Protein AF-A0A4Z0JQC6-F1 (afdb_monomer_lite)

Sequence (87 aa):
MEAINVFEKVMDEEAEAIIDVKNFISHNQENYLQIVSRLLDLKGHLIFMGVGKSGHIGKKLAATFASTGTPSFFVHATEAMHGDLGM

Organism: NCBI:txid2487723

Foldseek 3Di:
DVVVVVVVVVVVVVVVVVVVVVVVCVVVVVVVVVVVVCQVVDDDEDEFEDDDPSQVVSQVVQVVCCVVPGHYHYDYPVCVVVVRRPD

pLDDT: mean 93.52, std 8.47, range [56.97, 98.69]

Structure (mmCIF, N/CA/C/O backbone):
data_AF-A0A4Z0JQC6-F1
#
_entry.id   AF-A0A4Z0JQC6-F1
#
loop_
_atom_site.group_PDB
_atom_site.id
_atom_site.type_symbol
_atom_site.label_atom_id
_atom_site.label_alt_id
_atom_site.label_comp_id
_atom_site.label_asym_id
_atom_site.label_entity_id
_atom_site.label_seq_id
_atom_site.pdbx_PDB_ins_code
_atom_site.Cartn_x
_atom_site.Cartn_y
_atom_site.Cartn_z
_atom_site.occupancy
_atom_site.B_iso_or_equiv
_atom_site.auth_seq_id
_atom_site.auth_comp_id
_atom_site.auth_asym_id
_atom_site.auth_atom_id
_atom_site.pdbx_PDB_model_num
ATOM 1 N N . MET A 1 1 ? 20.506 4.561 25.333 1.00 65.75 1 MET A N 1
ATOM 2 C CA . MET A 1 1 ? 19.307 5.408 25.509 1.00 65.75 1 MET A CA 1
ATOM 3 C C . MET A 1 1 ? 19.018 6.208 24.248 1.00 65.75 1 MET A C 1
ATOM 5 O O . MET A 1 1 ? 17.946 6.019 23.711 1.00 65.75 1 MET A O 1
ATOM 9 N N . GLU A 1 2 ? 19.966 6.973 23.694 1.00 89.81 2 GLU A N 1
ATOM 10 C CA . GLU A 1 2 ? 19.728 7.788 22.482 1.00 89.81 2 GLU A CA 1
ATOM 11 C C . GLU A 1 2 ? 19.200 7.000 21.264 1.00 89.81 2 GLU A C 1
ATOM 13 O O . GLU A 1 2 ? 18.189 7.381 20.689 1.00 89.81 2 GLU A O 1
ATOM 18 N N . ALA A 1 3 ? 19.799 5.850 20.924 1.00 94.81 3 ALA A N 1
ATOM 19 C 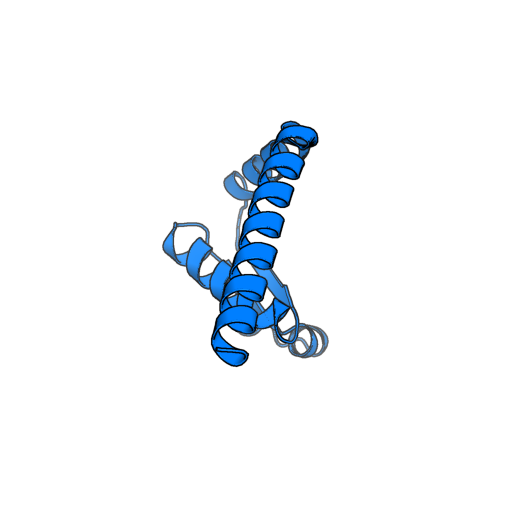CA . ALA A 1 3 ? 19.320 5.023 19.809 1.00 94.81 3 ALA A CA 1
ATOM 20 C C . ALA A 1 3 ? 17.907 4.442 20.028 1.00 94.81 3 ALA A C 1
ATOM 22 O O . ALA A 1 3 ? 17.156 4.296 19.072 1.00 94.81 3 ALA A O 1
ATOM 23 N N . ILE A 1 4 ? 17.537 4.133 21.278 1.00 97.25 4 ILE A N 1
ATOM 24 C CA . ILE A 1 4 ? 16.197 3.616 21.605 1.00 97.25 4 ILE A CA 1
ATOM 25 C C . ILE A 1 4 ? 15.157 4.711 21.371 1.00 97.25 4 ILE A C 1
ATOM 27 O O . ILE A 1 4 ? 14.182 4.465 20.672 1.00 97.25 4 ILE A O 1
ATOM 31 N N . ASN A 1 5 ? 15.430 5.934 21.834 1.00 97.56 5 ASN A N 1
ATOM 32 C CA . ASN A 1 5 ? 14.543 7.076 21.615 1.00 97.56 5 ASN A CA 1
ATOM 33 C C . ASN A 1 5 ? 14.335 7.364 20.116 1.00 97.56 5 ASN A C 1
ATOM 35 O O . ASN A 1 5 ? 13.257 7.789 19.715 1.00 97.56 5 ASN A O 1
ATOM 39 N N . VAL A 1 6 ? 15.356 7.136 19.275 1.00 98.19 6 VAL A N 1
ATOM 40 C CA . VAL A 1 6 ? 15.221 7.264 17.813 1.00 98.19 6 VAL A CA 1
ATOM 41 C C . VAL A 1 6 ? 14.278 6.199 17.251 1.00 98.19 6 VAL A C 1
ATOM 43 O O . VAL A 1 6 ? 13.428 6.535 16.432 1.00 98.19 6 VAL A O 1
ATOM 46 N N . PHE A 1 7 ? 14.393 4.939 17.682 1.00 98.00 7 PHE A N 1
ATOM 47 C CA . PHE A 1 7 ? 13.475 3.886 17.237 1.00 98.00 7 PHE A CA 1
ATOM 48 C C . PHE A 1 7 ? 12.037 4.159 17.672 1.00 98.00 7 PHE A C 1
ATOM 50 O O . PHE A 1 7 ? 11.139 4.063 16.843 1.00 98.00 7 PHE A O 1
ATOM 57 N N . GLU A 1 8 ? 11.829 4.530 18.935 1.00 98.00 8 GLU A N 1
ATOM 58 C CA . GLU A 1 8 ? 10.504 4.884 19.459 1.00 98.00 8 GLU A CA 1
ATOM 59 C C . GLU A 1 8 ? 9.892 6.024 18.643 1.00 98.00 8 GLU A C 1
ATOM 61 O O . GLU A 1 8 ? 8.785 5.884 18.132 1.00 98.00 8 GLU A O 1
ATOM 66 N N . LYS A 1 9 ? 10.668 7.083 18.386 1.00 98.31 9 LYS A N 1
ATOM 67 C CA . LYS A 1 9 ? 10.218 8.211 17.568 1.00 98.31 9 LYS A CA 1
ATOM 68 C C . LYS A 1 9 ? 9.805 7.799 16.149 1.00 98.31 9 LYS A C 1
ATOM 70 O O . LYS A 1 9 ? 8.772 8.252 15.673 1.00 98.31 9 LYS A O 1
ATOM 75 N N . VAL A 1 10 ? 10.594 6.965 15.465 1.00 98.50 10 VAL A N 1
ATOM 76 C CA . VAL A 1 10 ? 10.249 6.502 14.105 1.00 98.50 10 VAL A CA 1
ATOM 77 C C . VAL A 1 10 ? 8.966 5.671 14.122 1.00 98.50 10 VAL A C 1
ATOM 79 O O . VAL A 1 10 ? 8.112 5.851 13.258 1.00 98.50 10 VAL A O 1
ATOM 82 N N . MET A 1 11 ? 8.805 4.789 15.112 1.00 98.44 11 MET A N 1
ATOM 83 C CA . MET A 1 11 ? 7.593 3.977 15.249 1.00 98.44 11 MET A CA 1
ATOM 84 C C . MET A 1 11 ? 6.354 4.839 15.523 1.00 98.44 11 MET A C 1
ATOM 86 O O . MET A 1 11 ? 5.293 4.561 14.962 1.00 98.44 11 MET A O 1
ATOM 90 N N . ASP A 1 12 ? 6.491 5.886 16.339 1.00 98.62 12 ASP A N 1
ATOM 91 C CA . ASP A 1 12 ? 5.412 6.837 16.617 1.00 98.62 12 ASP A CA 1
ATOM 92 C C . ASP A 1 12 ? 5.011 7.615 15.351 1.00 98.62 12 ASP A C 1
ATOM 94 O O . ASP A 1 12 ? 3.824 7.691 15.030 1.00 98.62 12 ASP A O 1
ATOM 98 N N . GLU A 1 13 ? 5.986 8.119 14.584 1.00 98.62 13 GLU A N 1
ATOM 99 C CA . GLU A 1 13 ? 5.742 8.829 13.318 1.00 98.62 13 GLU A CA 1
ATOM 100 C C . GLU A 1 13 ? 5.058 7.925 12.272 1.00 98.62 13 GLU A C 1
ATOM 102 O O . GLU A 1 13 ? 4.127 8.350 11.581 1.00 98.62 13 GLU A O 1
ATOM 107 N N . GLU A 1 14 ? 5.467 6.657 12.162 1.00 98.44 14 GLU A N 1
ATOM 108 C CA . GLU A 1 14 ? 4.815 5.697 11.262 1.00 98.44 14 GLU A CA 1
ATOM 109 C C . GLU A 1 14 ? 3.382 5.364 11.706 1.00 98.44 14 GLU A C 1
ATOM 111 O O . GLU A 1 14 ? 2.479 5.266 10.867 1.00 98.44 14 GLU A O 1
ATOM 116 N N . ALA A 1 15 ? 3.144 5.216 13.013 1.00 98.56 15 ALA A N 1
ATOM 117 C CA . ALA A 1 15 ? 1.810 4.970 13.552 1.00 98.56 15 ALA A CA 1
ATOM 118 C C . ALA A 1 15 ? 0.867 6.159 13.301 1.00 98.56 15 ALA A C 1
ATOM 120 O O . ALA A 1 15 ? -0.282 5.954 12.890 1.00 98.56 15 ALA A O 1
ATOM 121 N N . GLU A 1 16 ? 1.353 7.388 13.489 1.00 98.69 16 GLU A N 1
ATOM 122 C CA . GLU A 1 16 ? 0.605 8.613 13.194 1.00 98.69 16 GLU A CA 1
ATOM 123 C C . GLU A 1 16 ? 0.238 8.696 11.706 1.00 98.69 16 GLU A C 1
ATOM 125 O O . GLU A 1 16 ? -0.933 8.893 11.370 1.00 98.69 16 GLU A O 1
ATOM 130 N N . ALA A 1 17 ? 1.178 8.397 10.803 1.00 98.50 17 ALA A N 1
ATOM 131 C CA . ALA A 1 17 ? 0.909 8.375 9.365 1.00 98.50 17 ALA A CA 1
ATOM 132 C C . ALA A 1 17 ? -0.202 7.373 8.977 1.00 98.50 17 ALA A C 1
ATOM 134 O O . ALA A 1 17 ? -1.021 7.648 8.094 1.00 98.50 17 ALA A O 1
ATOM 135 N N . ILE A 1 18 ? -0.283 6.215 9.643 1.00 98.25 18 ILE A N 1
ATOM 136 C CA . ILE A 1 18 ? -1.366 5.239 9.421 1.00 98.25 18 ILE A CA 1
ATOM 137 C C . ILE A 1 18 ? -2.718 5.796 9.900 1.00 98.25 18 ILE A C 1
ATOM 139 O O . ILE A 1 18 ? -3.745 5.594 9.236 1.00 98.25 18 ILE A O 1
ATOM 143 N N . ILE A 1 19 ? -2.739 6.503 11.033 1.00 98.31 19 ILE A N 1
ATOM 144 C CA . ILE A 1 19 ? -3.948 7.154 11.561 1.00 98.31 19 ILE A CA 1
ATOM 145 C C . ILE A 1 19 ? -4.435 8.240 10.595 1.00 98.31 19 ILE A C 1
ATOM 147 O O . ILE A 1 19 ? -5.634 8.311 10.303 1.00 98.31 19 ILE A O 1
ATOM 151 N N . ASP A 1 20 ? -3.521 9.020 10.026 1.00 98.31 20 ASP A N 1
ATOM 152 C CA . ASP A 1 20 ? -3.850 10.033 9.026 1.00 98.31 20 ASP A CA 1
ATOM 153 C C . ASP A 1 20 ? -4.466 9.422 7.768 1.00 98.31 20 ASP A C 1
ATOM 155 O O . ASP A 1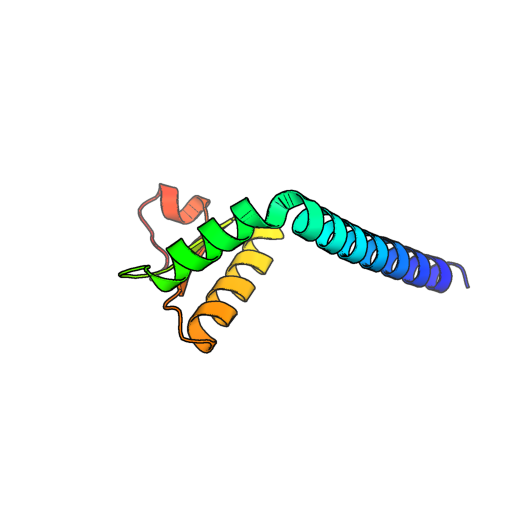 20 ? -5.479 9.920 7.269 1.00 98.31 20 ASP A O 1
ATOM 159 N N . VAL A 1 21 ? -3.941 8.289 7.291 1.00 97.31 21 VAL A N 1
ATOM 160 C CA . VAL A 1 21 ? -4.537 7.561 6.159 1.00 97.31 21 VAL A CA 1
ATOM 161 C C . VAL A 1 21 ? -5.953 7.080 6.489 1.00 97.31 21 VAL A C 1
ATOM 163 O O . VAL A 1 21 ? -6.856 7.225 5.660 1.00 97.31 21 VAL A O 1
ATOM 166 N N . LYS A 1 22 ? -6.201 6.561 7.699 1.00 97.06 22 LYS A N 1
ATOM 167 C CA . LYS A 1 22 ? -7.558 6.186 8.145 1.00 97.06 22 LYS A CA 1
ATOM 168 C C . LYS A 1 22 ? -8.512 7.385 8.100 1.00 97.06 22 LYS A C 1
ATOM 170 O O . LYS A 1 22 ? -9.649 7.256 7.627 1.00 97.06 22 LYS A O 1
ATOM 175 N N . ASN A 1 23 ? -8.064 8.545 8.576 1.00 97.19 23 ASN A N 1
ATOM 176 C CA . ASN A 1 23 ? -8.854 9.773 8.533 1.00 97.19 23 ASN A CA 1
ATOM 177 C C . ASN A 1 23 ? -9.096 10.207 7.083 1.00 97.19 23 ASN A C 1
ATOM 179 O O . ASN A 1 23 ? -10.228 10.530 6.722 1.00 97.19 23 ASN A O 1
ATOM 183 N N . PHE A 1 24 ? -8.080 10.137 6.224 1.00 96.56 24 PHE A N 1
ATOM 184 C CA . PHE A 1 24 ? -8.201 10.451 4.803 1.00 96.56 24 PHE A CA 1
ATOM 185 C C . PHE A 1 24 ? -9.228 9.552 4.099 1.00 96.56 24 PHE A C 1
ATOM 187 O O . PHE A 1 24 ? -10.099 10.065 3.398 1.00 96.56 24 PHE A O 1
ATOM 194 N N . ILE A 1 25 ? -9.198 8.234 4.332 1.00 96.00 25 ILE A N 1
ATOM 195 C CA . ILE A 1 25 ? -10.204 7.288 3.814 1.00 96.00 25 ILE A CA 1
ATOM 196 C C . ILE A 1 25 ? -11.607 7.688 4.274 1.00 96.00 25 ILE A C 1
ATOM 198 O O . ILE A 1 25 ? -12.536 7.732 3.467 1.00 96.00 25 ILE A O 1
ATOM 202 N N . SER A 1 26 ? -11.755 8.025 5.557 1.00 95.50 26 SER A N 1
ATOM 203 C CA . SER A 1 26 ? -13.053 8.376 6.144 1.00 95.50 26 SER A CA 1
ATOM 204 C C . SER A 1 26 ? -13.686 9.608 5.488 1.00 95.50 26 SER A C 1
ATOM 206 O O . SER A 1 26 ? -14.906 9.662 5.374 1.00 95.50 26 SER A O 1
ATOM 208 N N . HIS A 1 27 ? -12.875 10.552 5.000 1.00 97.00 27 HIS A N 1
ATOM 209 C CA . HIS A 1 27 ? -13.343 11.747 4.285 1.00 97.00 27 HIS A CA 1
ATOM 210 C C . HIS A 1 27 ? -13.478 11.556 2.764 1.00 97.00 27 HIS A C 1
ATOM 212 O O . HIS A 1 27 ? -14.032 12.419 2.092 1.00 97.00 27 HIS A O 1
ATOM 218 N N . ASN A 1 28 ? -12.987 10.443 2.208 1.00 96.81 28 ASN A N 1
ATOM 219 C CA . ASN A 1 28 ? -12.939 10.189 0.763 1.00 96.81 28 ASN A CA 1
ATOM 220 C C . ASN A 1 28 ? -13.646 8.881 0.368 1.00 96.81 28 ASN A C 1
ATOM 222 O O . ASN A 1 28 ? -13.310 8.281 -0.653 1.00 96.81 28 ASN A O 1
ATOM 226 N N . GLN A 1 29 ? -14.611 8.419 1.170 1.00 96.81 29 GLN A N 1
ATOM 227 C CA . GLN A 1 29 ? -15.221 7.087 1.043 1.00 96.81 29 GLN A CA 1
ATOM 228 C C . GLN A 1 2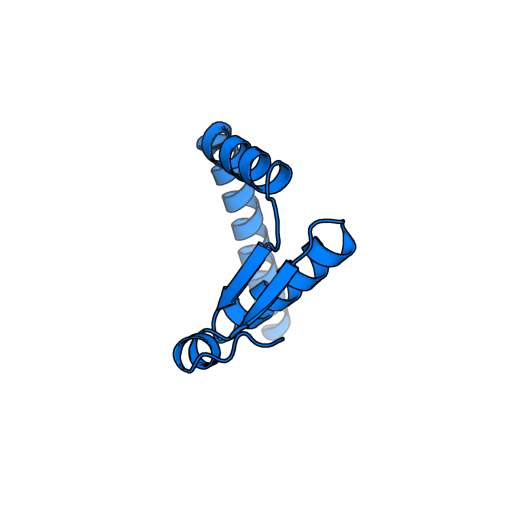9 ? -15.714 6.770 -0.372 1.00 96.81 29 GLN A C 1
ATOM 230 O O . GLN A 1 29 ? -15.479 5.669 -0.864 1.00 96.81 29 GLN A O 1
ATOM 235 N N . GLU A 1 30 ? -16.345 7.731 -1.048 1.00 97.25 30 GLU A N 1
ATOM 236 C CA . GLU A 1 30 ? -16.873 7.527 -2.398 1.00 97.25 30 GLU A CA 1
ATOM 237 C C . GLU A 1 30 ? -15.770 7.162 -3.404 1.00 97.25 30 GLU A C 1
ATOM 239 O O . GLU A 1 30 ? -15.911 6.187 -4.141 1.00 97.25 30 GLU A O 1
ATOM 244 N N . ASN A 1 31 ? -14.630 7.861 -3.373 1.00 96.31 31 ASN A N 1
ATOM 245 C CA . ASN A 1 31 ? -13.489 7.569 -4.246 1.00 96.31 31 ASN A CA 1
ATOM 246 C C . ASN A 1 31 ? -12.960 6.145 -4.013 1.00 96.31 31 ASN A C 1
ATOM 248 O O . ASN A 1 31 ? -12.671 5.419 -4.965 1.00 96.31 31 ASN A O 1
ATOM 252 N N . TYR A 1 32 ? -12.873 5.718 -2.749 1.00 95.75 32 TYR A N 1
ATOM 253 C CA . TYR A 1 32 ? -12.437 4.364 -2.402 1.00 95.75 32 TYR A CA 1
ATOM 254 C C . TYR A 1 32 ? -13.432 3.303 -2.878 1.00 95.75 32 TYR A C 1
ATOM 256 O O . TYR A 1 32 ? -13.017 2.307 -3.471 1.00 95.75 32 TYR A O 1
ATOM 264 N N . LEU A 1 33 ? -14.735 3.519 -2.683 1.00 96.81 33 LEU A N 1
ATOM 265 C CA . LEU A 1 33 ? -15.773 2.598 -3.155 1.00 96.81 33 LEU A CA 1
ATOM 266 C C . LEU A 1 33 ? -15.770 2.468 -4.683 1.00 96.81 33 LEU A C 1
ATOM 268 O O . LEU A 1 33 ? -15.904 1.359 -5.202 1.00 96.81 33 LEU A O 1
ATOM 272 N N . GLN A 1 34 ? -15.548 3.567 -5.409 1.00 97.56 34 GLN A N 1
ATOM 273 C CA . GLN A 1 34 ? -15.408 3.538 -6.866 1.00 97.56 34 GLN A CA 1
ATOM 274 C C . GLN A 1 34 ? -14.186 2.720 -7.311 1.00 97.56 34 GLN A C 1
ATOM 276 O O . GLN A 1 34 ? -14.287 1.938 -8.258 1.00 97.56 34 GLN A O 1
ATOM 281 N N . ILE A 1 35 ? -13.044 2.859 -6.629 1.00 95.56 35 ILE A N 1
ATOM 282 C CA . ILE A 1 35 ? -11.840 2.062 -6.916 1.00 95.56 35 ILE A CA 1
ATOM 283 C C . ILE A 1 35 ? -12.101 0.577 -6.649 1.00 95.56 35 ILE A C 1
ATOM 285 O O . ILE A 1 35 ? -11.799 -0.250 -7.507 1.00 95.56 35 ILE A O 1
ATOM 289 N N . VAL A 1 36 ? -12.691 0.234 -5.500 1.00 95.62 36 VAL A N 1
ATOM 290 C CA . VAL A 1 36 ? -13.010 -1.160 -5.148 1.00 95.62 36 VAL A CA 1
ATOM 291 C C . VAL A 1 36 ? -13.950 -1.778 -6.181 1.00 95.62 36 VAL A C 1
ATOM 293 O O . VAL A 1 36 ? -13.673 -2.871 -6.663 1.00 95.62 36 VAL A O 1
ATOM 296 N N . SER A 1 37 ? -15.004 -1.063 -6.581 1.00 97.12 37 SER A N 1
ATOM 297 C CA . SER A 1 37 ? -15.927 -1.511 -7.630 1.00 97.12 37 SER A CA 1
ATOM 298 C C . SER A 1 37 ? -15.196 -1.8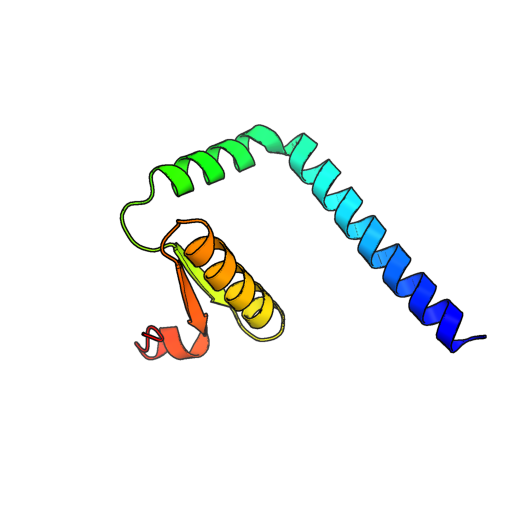08 -8.947 1.00 97.12 37 SER A C 1
ATOM 300 O O . SER A 1 37 ? -15.305 -2.905 -9.491 1.00 97.12 37 SER A O 1
ATOM 302 N N . ARG A 1 38 ? -14.327 -0.892 -9.401 1.00 95.88 38 ARG A N 1
ATOM 303 C CA . ARG A 1 38 ? -13.519 -1.096 -10.617 1.00 95.88 38 ARG A CA 1
ATOM 304 C C . ARG A 1 38 ? -12.566 -2.287 -10.525 1.00 95.88 38 ARG A C 1
ATOM 306 O O . ARG A 1 38 ? -12.322 -2.932 -11.540 1.00 95.88 38 ARG A O 1
ATOM 313 N N . LEU A 1 39 ? -12.001 -2.553 -9.347 1.00 95.56 39 LEU A N 1
ATOM 314 C CA . LEU A 1 39 ? -11.125 -3.706 -9.130 1.00 95.56 39 LEU A CA 1
ATOM 315 C C . LEU A 1 39 ? -11.904 -5.025 -9.148 1.00 95.56 39 LEU A C 1
ATOM 317 O O . LEU A 1 39 ? -11.411 -5.998 -9.710 1.00 95.56 39 LEU A O 1
ATOM 321 N N . LEU A 1 40 ? -13.111 -5.054 -8.576 1.00 94.06 40 LEU A N 1
ATOM 322 C CA . LEU A 1 40 ? -13.981 -6.235 -8.588 1.00 94.06 40 LEU A CA 1
ATOM 323 C C . LEU A 1 40 ? -14.484 -6.572 -9.999 1.00 94.06 40 LEU A C 1
ATOM 325 O O . LEU A 1 40 ? -14.594 -7.747 -10.341 1.00 94.06 40 LEU A O 1
ATOM 329 N N . ASP A 1 41 ? -14.726 -5.554 -10.826 1.00 95.94 41 ASP A N 1
ATOM 330 C CA . ASP A 1 41 ? -15.166 -5.713 -12.218 1.00 95.94 41 ASP A CA 1
ATOM 331 C C . ASP A 1 41 ? -14.006 -5.918 -13.214 1.00 95.94 41 ASP A C 1
ATOM 333 O O . ASP A 1 41 ? -14.228 -6.033 -14.428 1.00 95.94 41 ASP A O 1
ATOM 337 N N . LEU A 1 42 ? -12.755 -5.946 -12.737 1.00 95.62 42 LEU A N 1
ATOM 338 C CA . LEU A 1 42 ? -11.574 -6.018 -13.592 1.00 95.62 42 LEU A CA 1
ATOM 339 C C . LEU A 1 42 ? -11.546 -7.328 -14.392 1.00 95.62 42 LEU A C 1
ATOM 341 O O . LEU A 1 42 ? -11.454 -8.426 -13.848 1.00 95.62 42 LEU A O 1
ATOM 345 N N . LYS A 1 43 ? -11.529 -7.202 -15.722 1.00 93.31 43 LYS A N 1
ATOM 346 C CA . LYS A 1 43 ? -11.271 -8.315 -16.642 1.00 93.31 43 LYS A CA 1
ATOM 347 C C . LYS A 1 43 ? -9.808 -8.269 -17.065 1.00 93.31 43 LYS A C 1
ATOM 349 O O . LYS A 1 43 ? -9.424 -7.406 -17.850 1.00 93.31 43 LYS A O 1
ATOM 354 N N . GLY A 1 44 ? -8.997 -9.185 -16.546 1.00 93.50 44 GLY A N 1
ATOM 355 C CA . GLY A 1 44 ? -7.570 -9.271 -16.855 1.00 93.50 44 GLY A CA 1
ATOM 356 C C . GLY A 1 44 ? -6.707 -9.202 -15.602 1.00 93.50 44 GLY A C 1
ATOM 357 O O . GLY A 1 44 ? -7.020 -9.851 -14.608 1.00 93.50 44 GLY A O 1
ATOM 358 N N . HIS A 1 45 ? -5.614 -8.441 -15.673 1.00 94.31 45 HIS A N 1
ATOM 359 C CA . HIS A 1 45 ? -4.603 -8.379 -14.619 1.00 94.31 45 HIS A CA 1
ATOM 360 C C . HIS A 1 45 ? -4.469 -6.965 -14.057 1.00 94.31 45 HIS A C 1
ATOM 362 O O . HIS A 1 45 ? -4.428 -5.989 -14.808 1.00 94.31 45 HIS A O 1
ATOM 368 N N . LEU A 1 46 ? -4.358 -6.862 -12.733 1.00 96.19 46 LEU A N 1
ATOM 369 C CA . LEU A 1 46 ? -4.003 -5.629 -12.042 1.00 96.19 46 LEU A CA 1
ATOM 370 C C . LEU A 1 46 ? -2.484 -5.446 -12.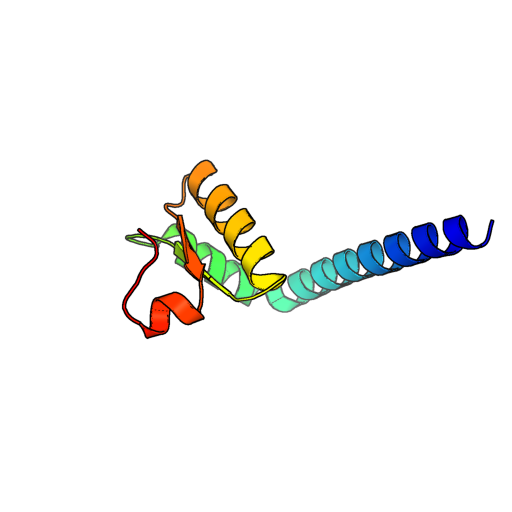087 1.00 96.19 46 LEU A C 1
ATOM 372 O O . LEU A 1 46 ? -1.741 -6.257 -11.532 1.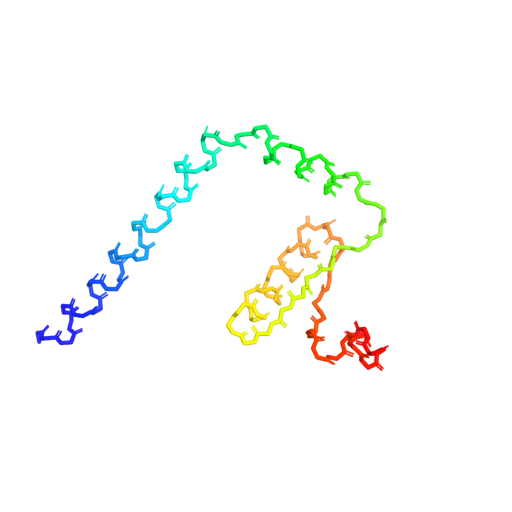00 96.19 46 LEU A O 1
ATOM 376 N N . ILE A 1 47 ? -2.021 -4.375 -12.723 1.00 95.19 47 ILE A N 1
ATOM 377 C CA . ILE A 1 47 ? -0.591 -4.103 -12.875 1.00 95.19 47 ILE A CA 1
ATOM 378 C C . ILE A 1 47 ? -0.135 -3.092 -11.829 1.00 95.19 47 ILE A C 1
ATOM 380 O O . ILE A 1 47 ? -0.636 -1.967 -11.788 1.00 95.19 47 ILE A O 1
ATOM 384 N N . PHE A 1 48 ? 0.849 -3.471 -11.016 1.00 95.94 48 PHE A N 1
ATOM 385 C CA . PHE A 1 48 ? 1.582 -2.529 -10.173 1.00 95.94 48 PHE A CA 1
ATOM 386 C C . PHE A 1 48 ? 2.871 -2.108 -10.873 1.00 95.94 48 PHE A C 1
ATOM 388 O O . PHE A 1 48 ? 3.582 -2.940 -11.424 1.00 95.94 48 PHE A O 1
ATOM 395 N N . MET A 1 49 ? 3.205 -0.821 -10.820 1.00 94.94 49 MET A N 1
ATOM 396 C CA . MET A 1 49 ? 4.439 -0.295 -11.398 1.00 94.94 49 MET A CA 1
ATOM 397 C C . MET A 1 49 ? 5.077 0.718 -10.455 1.00 94.94 49 MET A C 1
ATOM 399 O O . MET A 1 49 ? 4.386 1.471 -9.769 1.00 94.94 49 MET A O 1
ATOM 403 N N . GLY A 1 50 ? 6.405 0.736 -10.406 1.00 94.44 50 GLY A N 1
ATOM 404 C CA . GLY A 1 50 ? 7.146 1.677 -9.576 1.00 94.44 50 GLY A CA 1
ATOM 405 C C . GLY A 1 50 ? 8.654 1.489 -9.669 1.00 94.44 50 GLY A C 1
ATOM 406 O O . GLY A 1 50 ? 9.143 0.584 -10.342 1.00 94.44 50 GLY A O 1
ATOM 407 N N . VAL A 1 51 ? 9.383 2.356 -8.969 1.00 94.62 51 VAL A N 1
ATOM 408 C CA . VAL A 1 51 ? 10.847 2.321 -8.834 1.00 94.62 51 VAL A CA 1
ATOM 409 C C . VAL A 1 51 ? 11.241 2.495 -7.368 1.00 94.62 51 VAL A C 1
ATOM 411 O O . VAL A 1 51 ? 10.471 3.034 -6.565 1.00 94.62 51 VAL A O 1
ATOM 414 N N . GLY A 1 52 ? 12.433 2.026 -6.997 1.00 94.75 52 GLY A N 1
ATOM 415 C CA . GLY A 1 52 ? 12.968 2.161 -5.638 1.00 94.75 52 GLY A CA 1
ATOM 416 C C . GLY A 1 52 ? 12.044 1.583 -4.556 1.00 94.75 52 GLY A C 1
ATOM 417 O O . GLY A 1 52 ? 11.436 0.528 -4.736 1.00 94.75 52 GLY A O 1
ATOM 418 N N . LYS A 1 53 ? 11.905 2.296 -3.427 1.00 96.75 53 LYS A N 1
ATOM 419 C CA . LYS A 1 53 ? 11.064 1.870 -2.289 1.00 96.75 53 LYS A CA 1
ATOM 420 C C . LYS A 1 53 ? 9.604 1.627 -2.692 1.00 96.75 53 LYS A C 1
ATOM 422 O O . LYS A 1 53 ? 9.034 0.606 -2.317 1.00 96.75 53 LYS A O 1
ATOM 427 N N . SER A 1 54 ? 9.026 2.504 -3.513 1.00 96.69 54 SER A N 1
ATOM 428 C CA . SER A 1 54 ? 7.659 2.334 -4.022 1.00 96.69 54 SER A CA 1
ATOM 429 C C . SER A 1 54 ? 7.528 1.100 -4.915 1.00 96.69 54 SER A C 1
ATOM 431 O O . SER A 1 54 ? 6.508 0.420 -4.863 1.00 96.69 54 SER A O 1
ATOM 433 N N . GLY A 1 55 ? 8.573 0.760 -5.679 1.00 96.38 55 GLY A N 1
ATOM 434 C CA . GLY A 1 55 ? 8.638 -0.487 -6.445 1.00 96.38 55 GLY A CA 1
ATOM 435 C C . GLY A 1 55 ? 8.596 -1.730 -5.550 1.00 96.38 55 GLY A C 1
ATOM 436 O O . GLY A 1 55 ? 7.848 -2.664 -5.828 1.00 96.38 55 GLY A O 1
ATOM 437 N N . HIS A 1 56 ? 9.315 -1.723 -4.423 1.00 97.31 56 HIS A N 1
ATOM 438 C CA . HIS A 1 56 ? 9.250 -2.819 -3.448 1.00 97.31 56 HIS A CA 1
ATOM 439 C C . HIS A 1 56 ? 7.847 -2.990 -2.848 1.00 97.31 56 HIS A C 1
ATOM 441 O O . HIS A 1 56 ? 7.348 -4.116 -2.780 1.00 97.31 56 HIS A O 1
ATOM 447 N N . ILE A 1 57 ? 7.182 -1.890 -2.476 1.00 98.25 57 ILE A N 1
ATOM 448 C CA . ILE A 1 57 ? 5.791 -1.936 -2.003 1.00 98.25 57 ILE A CA 1
ATOM 449 C C . ILE A 1 57 ? 4.858 -2.438 -3.111 1.00 98.25 57 ILE A C 1
ATOM 451 O O . ILE A 1 57 ? 4.057 -3.336 -2.860 1.00 98.25 57 ILE A O 1
ATOM 455 N N . GLY A 1 58 ? 5.003 -1.946 -4.345 1.00 97.75 58 GLY A N 1
ATOM 456 C CA . GLY A 1 58 ? 4.235 -2.407 -5.505 1.00 97.75 58 GLY A CA 1
ATOM 457 C C . GLY A 1 58 ? 4.380 -3.909 -5.755 1.00 97.75 58 GLY A C 1
ATOM 458 O O . GLY A 1 58 ? 3.383 -4.594 -5.970 1.00 97.75 58 GLY A O 1
ATOM 459 N N . LYS A 1 59 ? 5.594 -4.454 -5.624 1.00 97.00 59 LYS A N 1
ATOM 460 C CA . LYS A 1 59 ? 5.849 -5.898 -5.730 1.00 97.00 59 LYS A CA 1
ATOM 461 C C . LYS A 1 59 ? 5.145 -6.695 -4.628 1.00 97.00 59 LYS A C 1
ATOM 463 O O . LYS A 1 59 ? 4.548 -7.733 -4.912 1.00 97.00 59 LYS A O 1
ATOM 468 N N . LYS A 1 60 ? 5.159 -6.203 -3.382 1.00 98.19 60 LYS A N 1
ATOM 469 C CA . LYS A 1 60 ? 4.406 -6.821 -2.275 1.00 98.19 60 LYS A CA 1
ATOM 470 C C . LYS A 1 60 ? 2.903 -6.776 -2.539 1.00 98.19 60 LYS A C 1
ATOM 472 O O . LYS A 1 60 ? 2.210 -7.763 -2.279 1.00 98.19 60 LYS A O 1
ATOM 477 N N . LEU A 1 61 ? 2.391 -5.643 -3.021 1.00 98.31 61 LEU A N 1
ATOM 478 C CA . LEU A 1 61 ? 0.976 -5.476 -3.346 1.00 98.31 61 LEU A CA 1
ATOM 479 C C . LEU A 1 61 ? 0.557 -6.443 -4.452 1.00 98.31 61 LEU A C 1
ATOM 481 O O . LEU A 1 61 ? -0.386 -7.194 -4.231 1.00 98.31 61 LEU A O 1
ATOM 485 N N . ALA A 1 62 ? 1.302 -6.525 -5.555 1.00 97.50 62 ALA A N 1
ATOM 486 C CA . ALA A 1 62 ? 1.029 -7.474 -6.634 1.00 97.50 62 ALA A CA 1
ATOM 487 C C . ALA A 1 62 ? 0.912 -8.917 -6.120 1.00 97.50 62 ALA A C 1
ATOM 489 O O . ALA A 1 62 ? -0.083 -9.592 -6.374 1.00 97.50 62 ALA A O 1
ATOM 490 N N . ALA A 1 63 ? 1.875 -9.356 -5.302 1.00 97.94 63 ALA A N 1
ATOM 491 C CA . ALA A 1 63 ? 1.839 -10.679 -4.680 1.00 97.94 63 ALA A CA 1
ATOM 492 C C . ALA A 1 63 ? 0.637 -10.869 -3.734 1.00 97.94 63 ALA A C 1
ATOM 494 O O . ALA A 1 63 ? 0.072 -11.957 -3.670 1.00 97.94 63 ALA A O 1
ATOM 495 N N . THR A 1 64 ? 0.235 -9.818 -3.010 1.00 98.38 64 THR A N 1
ATOM 496 C CA . THR A 1 64 ? -0.934 -9.856 -2.115 1.00 98.38 64 THR A CA 1
ATOM 497 C C . THR A 1 64 ? -2.230 -9.991 -2.907 1.00 98.38 64 THR A C 1
ATOM 499 O O . THR A 1 64 ? -3.040 -10.846 -2.585 1.00 98.38 64 THR A O 1
ATOM 502 N N . PHE A 1 65 ? -2.424 -9.182 -3.951 1.00 97.69 65 PHE A N 1
ATOM 503 C CA . PHE A 1 65 ? -3.629 -9.244 -4.780 1.00 97.69 65 PHE A CA 1
ATOM 504 C C . PHE A 1 65 ? -3.734 -10.584 -5.514 1.00 97.69 65 PHE A C 1
ATOM 506 O O . PHE A 1 65 ? -4.800 -11.202 -5.503 1.00 97.69 65 PHE A O 1
ATOM 513 N N . ALA A 1 66 ? -2.622 -11.080 -6.067 1.00 96.50 66 ALA A N 1
ATOM 514 C CA . ALA A 1 66 ? -2.584 -12.385 -6.719 1.00 96.50 66 ALA A CA 1
ATOM 515 C C . ALA A 1 66 ? -2.971 -13.523 -5.758 1.00 96.50 66 ALA A C 1
ATOM 517 O O . ALA A 1 66 ? -3.732 -14.412 -6.139 1.00 96.50 66 ALA A O 1
ATOM 518 N N . SER A 1 67 ? -2.505 -13.486 -4.501 1.00 97.50 67 SER A N 1
ATOM 519 C CA . SER A 1 67 ? -2.824 -14.524 -3.510 1.00 97.50 67 SER A CA 1
ATOM 520 C C . SER A 1 67 ? -4.233 -14.416 -2.921 1.00 97.50 67 SER A C 1
ATOM 522 O O . SER A 1 67 ? -4.756 -15.412 -2.424 1.00 97.50 67 SER A O 1
ATOM 524 N N . THR A 1 68 ? -4.877 -13.249 -3.010 1.00 96.12 68 THR A N 1
ATOM 525 C CA . THR A 1 68 ? -6.266 -13.034 -2.574 1.00 96.12 68 THR A CA 1
ATOM 526 C C . THR A 1 68 ? -7.286 -13.122 -3.714 1.00 96.12 68 THR A C 1
ATOM 528 O O . THR A 1 68 ? -8.450 -12.775 -3.522 1.00 96.12 68 THR A O 1
ATOM 531 N N . GLY A 1 69 ? -6.881 -13.618 -4.889 1.00 92.94 69 GLY A N 1
ATOM 532 C CA . GLY A 1 69 ? -7.789 -13.950 -5.992 1.00 92.94 69 GLY A CA 1
ATOM 533 C C . GLY A 1 69 ? -7.977 -12.855 -7.044 1.00 92.94 69 GLY A C 1
ATOM 534 O O . GLY A 1 69 ? -8.803 -13.023 -7.936 1.00 92.94 69 GLY A O 1
ATOM 535 N N . THR A 1 70 ? -7.213 -11.759 -6.984 1.00 95.94 70 THR A N 1
ATOM 536 C CA . THR A 1 70 ? -7.150 -10.746 -8.052 1.00 95.94 70 THR A CA 1
ATOM 537 C C . THR A 1 70 ? -5.866 -10.948 -8.862 1.00 95.94 70 THR A C 1
ATOM 539 O O . THR A 1 70 ? -4.793 -10.593 -8.369 1.00 95.94 70 THR A O 1
ATOM 542 N N . PRO A 1 71 ? -5.920 -11.497 -10.091 1.00 95.81 71 PRO A N 1
ATOM 543 C CA . PRO A 1 71 ? -4.723 -11.712 -10.903 1.00 95.81 71 PRO A CA 1
ATOM 544 C C . PRO A 1 71 ? -3.899 -10.425 -11.027 1.00 95.81 71 PRO A C 1
ATOM 546 O O . PRO A 1 71 ? -4.410 -9.393 -11.461 1.00 95.81 71 PRO A O 1
ATOM 549 N N . SER A 1 72 ? -2.633 -10.458 -10.606 1.00 96.75 72 SER A N 1
ATOM 550 C CA . SER A 1 72 ? -1.795 -9.260 -10.517 1.00 96.75 72 SER A CA 1
ATOM 551 C C . SER A 1 72 ? -0.306 -9.573 -10.647 1.00 96.75 72 SER A C 1
ATOM 553 O O . SER A 1 72 ? 0.148 -10.622 -10.193 1.00 96.75 72 SER A O 1
ATOM 555 N N . PHE A 1 73 ? 0.455 -8.652 -11.244 1.00 95.19 73 PHE A N 1
ATOM 556 C CA . PHE A 1 73 ? 1.918 -8.704 -11.300 1.00 95.19 73 PHE A CA 1
ATOM 557 C C . PHE A 1 73 ? 2.532 -7.296 -11.260 1.00 95.19 73 PHE A C 1
ATOM 559 O O . PHE A 1 73 ? 1.834 -6.286 -11.389 1.00 95.19 73 PHE A O 1
ATOM 566 N N . PHE A 1 74 ? 3.840 -7.235 -11.006 1.00 95.69 74 PHE A N 1
ATOM 567 C CA . PHE A 1 74 ? 4.598 -5.991 -10.903 1.00 95.69 74 PHE A CA 1
ATOM 568 C C . PHE A 1 74 ? 5.511 -5.813 -12.115 1.00 95.69 74 PHE A C 1
ATOM 570 O O . PHE A 1 74 ? 6.214 -6.749 -12.477 1.00 95.69 74 PHE A O 1
ATOM 577 N N . VAL A 1 75 ? 5.554 -4.601 -12.665 1.00 94.31 75 VAL A N 1
ATOM 578 C CA . VAL A 1 75 ? 6.472 -4.210 -13.741 1.00 94.31 75 VAL A CA 1
ATOM 579 C C . VAL A 1 75 ? 7.373 -3.088 -13.237 1.00 94.31 75 VAL A C 1
ATOM 581 O O . VAL A 1 75 ? 6.888 -2.088 -12.699 1.00 94.31 75 VAL A O 1
ATOM 584 N N . HIS A 1 76 ? 8.691 -3.214 -13.394 1.00 91.44 76 HIS A N 1
ATOM 585 C CA . HIS A 1 76 ? 9.587 -2.111 -13.060 1.00 91.44 76 HIS A CA 1
ATOM 586 C C . HIS A 1 76 ? 9.433 -0.993 -14.102 1.00 91.44 76 HIS A C 1
ATOM 588 O O . HIS A 1 76 ? 9.485 -1.246 -15.304 1.00 91.44 76 HIS A O 1
ATOM 594 N N . ALA A 1 77 ? 9.266 0.264 -13.674 1.00 87.06 77 ALA A N 1
ATOM 595 C CA . ALA A 1 77 ? 8.898 1.339 -14.609 1.00 87.06 77 ALA A CA 1
ATOM 596 C C . ALA A 1 77 ? 9.929 1.554 -15.737 1.00 87.06 77 ALA A C 1
ATOM 598 O O . ALA A 1 77 ? 9.564 1.893 -16.859 1.00 87.06 77 ALA A O 1
ATOM 599 N N . THR A 1 78 ? 11.216 1.323 -15.456 1.00 85.12 78 THR A N 1
ATOM 600 C CA . THR A 1 78 ? 12.287 1.404 -16.463 1.00 85.12 78 THR A CA 1
ATOM 601 C C . THR A 1 78 ? 12.227 0.260 -17.478 1.00 85.12 78 THR A C 1
ATOM 603 O O . THR A 1 78 ? 12.556 0.472 -18.641 1.00 85.12 78 THR A O 1
ATOM 606 N N . GLU A 1 79 ? 11.795 -0.932 -17.064 1.00 79.75 79 GLU A N 1
ATOM 607 C CA . GLU A 1 79 ? 11.675 -2.112 -17.937 1.00 79.75 79 GLU A CA 1
ATOM 608 C C . GLU A 1 79 ? 10.478 -1.949 -18.883 1.00 79.75 79 GLU A C 1
ATOM 610 O O . GLU A 1 79 ? 10.621 -2.125 -20.095 1.00 79.75 79 GLU A O 1
ATOM 615 N N . ALA A 1 80 ? 9.355 -1.431 -18.365 1.00 83.94 80 ALA A N 1
ATOM 616 C CA . ALA A 1 80 ? 8.153 -1.141 -19.151 1.00 83.94 80 ALA A CA 1
ATOM 617 C C . ALA A 1 80 ? 8.431 -0.231 -20.362 1.00 83.94 80 ALA A C 1
ATOM 619 O O . ALA A 1 80 ? 7.883 -0.441 -21.444 1.00 83.94 80 ALA A O 1
ATOM 620 N N . MET A 1 81 ? 9.307 0.771 -20.203 1.00 77.38 81 MET A N 1
ATOM 621 C CA . MET A 1 81 ? 9.687 1.686 -21.290 1.00 77.38 81 MET A CA 1
ATOM 622 C C . MET A 1 81 ? 10.429 0.994 -22.440 1.00 77.38 81 MET A C 1
ATOM 624 O O . MET A 1 81 ? 10.413 1.500 -23.561 1.00 77.38 81 MET A O 1
ATOM 628 N N . HIS A 1 82 ? 11.067 -0.144 -22.177 1.00 83.62 82 HIS A N 1
ATOM 629 C CA . HIS A 1 82 ? 11.804 -0.921 -23.171 1.00 83.62 82 HIS A CA 1
ATOM 630 C C . HIS A 1 82 ? 10.961 -2.063 -23.761 1.00 83.62 82 HIS A C 1
ATOM 632 O O . HIS A 1 82 ? 11.483 -2.891 -24.503 1.00 83.62 82 HIS A O 1
ATOM 638 N N . GLY A 1 83 ? 9.657 -2.098 -23.461 1.00 76.25 83 GLY A N 1
ATOM 639 C CA . GLY A 1 83 ? 8.740 -3.141 -23.921 1.00 76.25 83 GLY A CA 1
ATOM 640 C C . GLY A 1 83 ? 8.839 -4.447 -23.132 1.00 76.25 83 GLY A C 1
ATOM 641 O O . GLY A 1 83 ? 8.151 -5.406 -23.479 1.00 76.25 83 GLY A O 1
ATOM 642 N N . ASP A 1 84 ? 9.651 -4.483 -22.074 1.00 75.31 84 ASP A N 1
ATOM 643 C CA . ASP A 1 84 ? 9.715 -5.612 -21.157 1.00 75.31 84 ASP A CA 1
ATOM 644 C C . ASP A 1 84 ? 8.622 -5.453 -20.096 1.00 75.31 84 ASP A C 1
ATOM 646 O O . ASP A 1 84 ? 8.650 -4.557 -19.249 1.00 75.31 84 ASP A O 1
ATOM 650 N N . LEU A 1 85 ? 7.601 -6.301 -20.200 1.00 67.38 85 LEU A N 1
ATOM 651 C CA . LEU A 1 85 ? 6.461 -6.309 -19.288 1.00 67.38 85 LEU A CA 1
ATOM 652 C C . LEU A 1 85 ? 6.702 -7.202 -18.064 1.00 67.38 85 LEU A C 1
ATOM 654 O O . LEU A 1 85 ? 5.767 -7.402 -17.289 1.00 67.38 85 LEU A O 1
ATOM 658 N N . GLY A 1 86 ? 7.924 -7.711 -17.869 1.00 59.34 86 GLY A N 1
ATOM 659 C CA . GLY A 1 86 ? 8.308 -8.446 -16.665 1.00 59.34 86 GLY A CA 1
ATOM 660 C C . GLY A 1 86 ? 7.513 -9.736 -16.446 1.00 59.34 86 GLY A C 1
ATOM 661 O O . GLY A 1 86 ? 7.286 -10.111 -15.293 1.00 59.34 86 GLY A O 1
ATOM 662 N N . MET A 1 87 ? 7.058 -10.371 -17.536 1.00 56.97 87 MET A N 1
ATOM 663 C CA . MET A 1 87 ? 6.437 -11.704 -17.522 1.00 56.97 87 MET A CA 1
ATOM 664 C C . MET A 1 87 ? 7.481 -12.808 -17.638 1.00 56.97 87 MET A C 1
ATOM 666 O O . MET A 1 87 ? 8.337 -12.714 -18.545 1.00 56.97 87 MET A O 1
#

InterPro domains:
  IPR001347 SIS domain [PF01380] (43-85)
  IPR001347 SIS domain [PS51464] (35-87)
  IPR046348 SIS domain superfamily [SSF53697] (4-87)

Radius of gyration: 17.19 Å; chains: 1; bounding box: 37×26×49 Å

Secondary structure (DSSP, 8-state):
-HHHHHHHHHHHHHHHHHHHHHHHHHH-HHHHHHHHHHHHT--S-EEEEE-HHHHHHHHHHHHHHHHTTS-EEEEEHHHHTTT----